Protein AF-A0A0K3BGS9-F1 (afdb_monomer_lite)

Sequence (68 aa):
MSEFETVLRRQVADGLTTLDKARQAGLDYEAHLHGARIRDLLDVAARHGIDTGGWVNPAVLESATLAT

Secondary structure (DSSP, 8-state):
--HHHHHHHHHHHHHHHHHHHHHHTT-HHHHHHHHHHHHHHHHHHHHTT---TTTS-HHHHHHTT---

Foldseek 3Di:
DDPVVVVLLVLLVVLLVQLVVCVVVVVLVSNLVSLVVNVVSVVVCVVVVHDCVPSDDVVSSVVSNPPD

Structure (mmCIF, N/CA/C/O backbone):
data_AF-A0A0K3BGS9-F1
#
_entry.id   AF-A0A0K3BGS9-F1
#
loop_
_atom_site.group_PDB
_atom_site.id
_atom_site.type_symbol
_atom_site.label_atom_id
_atom_site.label_alt_id
_atom_site.label_comp_id
_atom_site.label_asym_id
_atom_site.label_entity_id
_atom_site.label_seq_id
_atom_site.pdbx_PDB_ins_code
_atom_site.Cartn_x
_atom_site.Cartn_y
_atom_site.Cartn_z
_atom_site.occupancy
_atom_site.B_iso_or_equiv
_atom_site.auth_seq_id
_atom_site.auth_comp_id
_atom_site.auth_asym_id
_atom_site.auth_atom_id
_atom_site.pdbx_PDB_model_num
ATOM 1 N N . MET A 1 1 ? -12.172 6.260 11.711 1.00 78.06 1 MET A N 1
ATOM 2 C CA . MET A 1 1 ? -10.735 6.134 11.415 1.00 78.06 1 MET A CA 1
ATOM 3 C C . MET A 1 1 ? -9.975 7.000 12.395 1.00 78.06 1 MET A C 1
ATOM 5 O O . MET A 1 1 ? -10.349 8.160 12.548 1.00 78.06 1 MET A O 1
ATOM 9 N N . SER A 1 2 ? -8.975 6.454 13.083 1.00 94.44 2 SER A N 1
ATOM 10 C CA . SER A 1 2 ? -8.071 7.276 13.902 1.00 94.44 2 SER A CA 1
ATOM 11 C C . SER A 1 2 ? -7.097 8.063 13.012 1.00 94.44 2 SER A C 1
ATOM 13 O O . SER A 1 2 ? -6.929 7.747 11.830 1.00 94.44 2 SER A O 1
ATOM 15 N N . GLU A 1 3 ? -6.436 9.085 13.561 1.00 96.69 3 GLU A N 1
ATOM 16 C CA . GLU A 1 3 ? -5.354 9.786 12.851 1.00 96.69 3 GLU A CA 1
ATOM 17 C C . GLU A 1 3 ? -4.236 8.808 12.458 1.00 96.69 3 GLU A C 1
ATOM 19 O O . GLU A 1 3 ? -3.787 8.802 11.315 1.00 96.69 3 GLU A O 1
ATOM 24 N N . PHE A 1 4 ? -3.874 7.903 13.372 1.00 96.12 4 PHE A N 1
ATOM 25 C CA . PHE A 1 4 ? -2.908 6.837 13.120 1.00 96.12 4 PHE A CA 1
ATOM 26 C C . PHE A 1 4 ? -3.307 5.950 11.933 1.00 96.12 4 PHE A C 1
ATOM 28 O O . PHE A 1 4 ? -2.519 5.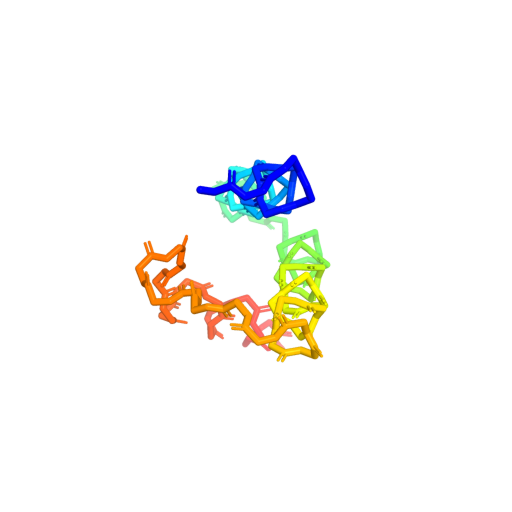766 11.010 1.00 96.12 4 PHE A O 1
ATOM 35 N N . GLU A 1 5 ? -4.544 5.450 11.916 1.00 97.31 5 GLU A N 1
ATOM 36 C CA . GLU A 1 5 ? -5.061 4.613 10.827 1.00 97.31 5 GLU A CA 1
ATOM 37 C C . GLU A 1 5 ? -5.092 5.375 9.492 1.00 97.31 5 GLU A C 1
ATOM 39 O O . GLU A 1 5 ? -4.743 4.821 8.451 1.00 97.31 5 GLU A O 1
ATOM 44 N N . THR A 1 6 ? -5.423 6.668 9.523 1.00 97.62 6 THR A N 1
ATOM 45 C CA . THR A 1 6 ? -5.428 7.536 8.334 1.00 97.62 6 THR A CA 1
ATOM 46 C C . THR A 1 6 ? -4.023 7.689 7.750 1.00 97.62 6 THR A C 1
ATOM 48 O O . THR A 1 6 ? -3.825 7.546 6.540 1.00 97.62 6 THR A O 1
ATOM 51 N N . VAL A 1 7 ? -3.031 7.950 8.604 1.00 98.00 7 VAL A N 1
ATOM 52 C CA . VAL A 1 7 ? -1.622 8.060 8.202 1.00 98.00 7 VAL A CA 1
ATOM 53 C C . VAL A 1 7 ? -1.110 6.724 7.672 1.00 98.00 7 VAL A C 1
ATOM 55 O O . VAL A 1 7 ? -0.459 6.692 6.627 1.00 98.00 7 VAL A O 1
ATOM 58 N N . LEU A 1 8 ? -1.436 5.621 8.344 1.00 97.81 8 LEU A N 1
ATOM 59 C CA . LEU A 1 8 ? -1.012 4.285 7.940 1.00 97.81 8 LEU A CA 1
ATOM 60 C C . LEU A 1 8 ? -1.584 3.909 6.569 1.00 97.81 8 LEU A C 1
ATOM 62 O O . LEU A 1 8 ? -0.839 3.491 5.682 1.00 97.81 8 LEU A O 1
ATOM 66 N N . ARG A 1 9 ? -2.881 4.155 6.353 1.00 97.88 9 ARG A N 1
ATOM 67 C CA . ARG A 1 9 ? -3.545 3.926 5.065 1.00 97.88 9 ARG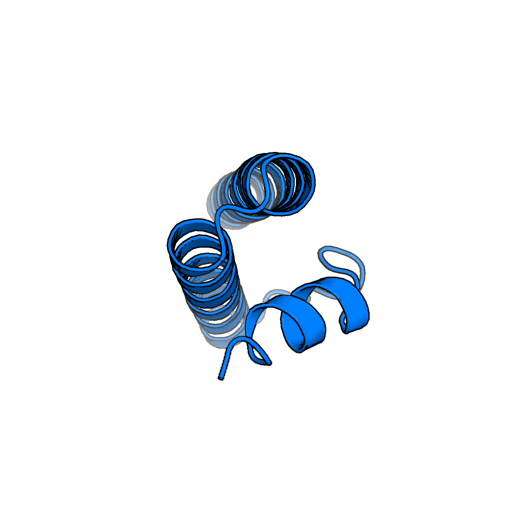 A CA 1
ATOM 68 C C . ARG A 1 9 ? -2.921 4.753 3.943 1.00 97.88 9 ARG A C 1
ATOM 70 O O . ARG A 1 9 ? -2.745 4.241 2.838 1.00 97.88 9 ARG A O 1
ATOM 77 N N . ARG A 1 10 ? -2.552 6.009 4.216 1.00 98.06 10 ARG A N 1
ATOM 78 C CA . ARG A 1 10 ? -1.852 6.860 3.244 1.00 98.06 10 ARG A CA 1
ATOM 79 C C . ARG A 1 10 ? -0.481 6.292 2.880 1.00 98.06 10 ARG A C 1
ATOM 81 O O . ARG A 1 10 ? -0.182 6.179 1.700 1.00 98.06 10 ARG A O 1
ATOM 88 N N . GLN A 1 11 ? 0.317 5.884 3.866 1.00 98.12 11 GLN A N 1
ATOM 89 C CA . GLN A 1 11 ? 1.638 5.300 3.609 1.00 98.12 11 GLN A CA 1
ATOM 90 C C . GLN A 1 11 ? 1.552 4.003 2.794 1.00 98.12 11 GLN A C 1
ATOM 92 O O . GLN A 1 11 ? 2.382 3.779 1.915 1.00 98.12 11 GLN A O 1
ATOM 97 N N . VAL A 1 12 ? 0.535 3.172 3.044 1.00 97.94 12 VAL A N 1
ATOM 98 C CA . VAL A 1 12 ? 0.266 1.973 2.234 1.00 97.94 12 VAL A CA 1
ATOM 99 C C . VAL A 1 12 ? -0.080 2.354 0.791 1.00 97.94 12 VAL A C 1
ATOM 101 O O . VAL A 1 12 ? 0.496 1.793 -0.139 1.00 97.94 12 VAL A O 1
ATOM 104 N N . ALA A 1 13 ? -0.968 3.331 0.585 1.00 97.69 13 ALA A N 1
ATOM 105 C CA . ALA A 1 13 ? -1.349 3.792 -0.753 1.00 97.69 13 ALA A CA 1
ATOM 106 C C . ALA A 1 13 ? -0.171 4.413 -1.531 1.00 97.69 13 ALA A C 1
ATOM 108 O O . ALA A 1 13 ? 0.010 4.138 -2.722 1.00 97.69 13 ALA A O 1
ATOM 109 N N . ASP A 1 14 ? 0.662 5.204 -0.853 1.00 97.88 14 ASP A N 1
ATOM 110 C CA . ASP A 1 14 ? 1.870 5.791 -1.433 1.00 97.88 14 ASP A CA 1
ATOM 111 C C . ASP A 1 14 ? 2.865 4.687 -1.833 1.00 97.88 14 ASP A C 1
ATOM 113 O O . ASP A 1 14 ? 3.373 4.689 -2.956 1.00 97.88 14 ASP A O 1
ATOM 117 N N . GLY A 1 15 ? 3.069 3.689 -0.964 1.00 97.00 15 GLY A N 1
ATOM 118 C CA . GLY A 1 15 ? 3.912 2.524 -1.243 1.00 97.00 15 GLY A CA 1
ATOM 119 C C . GLY A 1 15 ? 3.426 1.695 -2.435 1.00 97.00 15 GLY A C 1
ATOM 120 O O . GLY A 1 15 ? 4.235 1.270 -3.259 1.00 97.00 15 GLY A O 1
ATOM 121 N N . LEU A 1 16 ? 2.111 1.499 -2.575 1.00 96.69 16 LEU A N 1
ATOM 122 C CA . LEU A 1 16 ? 1.522 0.825 -3.739 1.00 96.69 16 LEU A CA 1
ATOM 123 C C . LEU A 1 16 ? 1.763 1.607 -5.033 1.00 96.69 16 LEU A C 1
ATOM 125 O O . LEU A 1 16 ? 2.077 1.014 -6.062 1.00 96.69 16 LEU A O 1
ATOM 129 N N . THR A 1 17 ? 1.667 2.935 -4.973 1.00 96.94 17 THR A N 1
ATOM 130 C CA . THR A 1 17 ? 1.928 3.803 -6.127 1.00 96.94 17 THR A CA 1
ATOM 131 C C . THR A 1 17 ? 3.393 3.726 -6.562 1.00 96.94 17 THR A C 1
ATOM 133 O O . THR A 1 17 ? 3.682 3.678 -7.757 1.00 96.94 17 THR A O 1
ATOM 136 N N . THR A 1 18 ? 4.341 3.711 -5.621 1.00 96.69 18 THR A N 1
ATOM 137 C CA . THR A 1 18 ? 5.769 3.572 -5.955 1.00 96.69 18 THR A CA 1
ATOM 138 C C . THR A 1 18 ? 6.117 2.165 -6.427 1.00 96.69 18 THR A C 1
ATOM 140 O 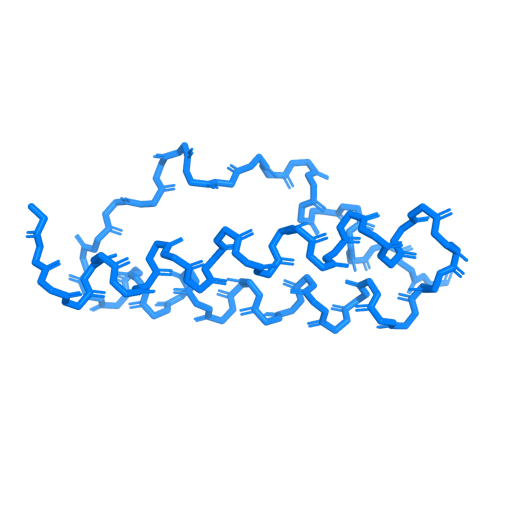O . THR A 1 18 ? 6.907 2.025 -7.356 1.00 96.69 18 THR A O 1
ATOM 143 N N . LEU A 1 19 ? 5.490 1.134 -5.851 1.00 95.62 19 LEU A N 1
ATOM 144 C CA . LEU A 1 19 ? 5.621 -0.250 -6.309 1.00 95.62 19 LEU A CA 1
ATOM 145 C C . LEU A 1 19 ? 5.175 -0.400 -7.768 1.00 95.62 19 LEU A C 1
ATOM 147 O O . LEU A 1 19 ? 5.903 -0.975 -8.573 1.00 95.62 19 LEU A O 1
ATOM 151 N N . ASP A 1 20 ? 4.005 0.131 -8.119 1.00 95.12 20 ASP A N 1
ATOM 152 C CA . ASP A 1 20 ? 3.486 0.077 -9.489 1.00 95.12 20 ASP A CA 1
ATOM 153 C C . ASP A 1 20 ? 4.435 0.768 -10.481 1.00 95.12 20 ASP A C 1
ATOM 155 O O . ASP A 1 20 ? 4.790 0.195 -11.510 1.00 95.12 20 ASP A O 1
ATOM 159 N N . LYS A 1 21 ? 4.962 1.945 -10.121 1.00 96.31 21 LYS A N 1
ATOM 160 C CA . LYS A 1 21 ? 5.974 2.648 -10.928 1.00 96.31 21 LYS A CA 1
ATOM 161 C C . LYS A 1 21 ? 7.260 1.839 -11.103 1.00 96.31 21 LYS A C 1
ATOM 163 O O . LYS A 1 21 ? 7.769 1.762 -12.218 1.00 96.31 21 LYS A O 1
ATOM 168 N N . ALA A 1 22 ? 7.778 1.233 -10.033 1.00 95.06 22 ALA A N 1
ATOM 169 C CA . ALA A 1 22 ? 8.976 0.396 -10.102 1.00 95.06 22 ALA A CA 1
ATOM 170 C C . ALA A 1 22 ? 8.760 -0.807 -11.035 1.00 95.06 22 ALA A C 1
ATOM 172 O O . ALA A 1 22 ? 9.599 -1.086 -11.889 1.00 95.06 22 ALA A O 1
ATOM 173 N N . ARG A 1 23 ? 7.589 -1.451 -10.955 1.00 93.56 23 ARG A N 1
ATOM 174 C CA . ARG A 1 23 ? 7.213 -2.567 -11.838 1.00 93.56 23 ARG A CA 1
ATOM 175 C C . ARG A 1 23 ? 7.115 -2.143 -13.297 1.00 93.56 23 ARG A C 1
ATOM 177 O O . ARG A 1 23 ? 7.658 -2.820 -14.162 1.00 93.56 23 ARG A O 1
ATOM 184 N N . GLN A 1 24 ? 6.452 -1.024 -13.578 1.00 94.75 24 GLN A N 1
ATOM 185 C CA . GLN A 1 24 ? 6.338 -0.494 -14.941 1.00 94.75 24 GLN A CA 1
ATOM 186 C C . GLN A 1 24 ? 7.702 -0.122 -15.539 1.00 94.75 24 GLN A C 1
ATOM 188 O O . GLN A 1 24 ? 7.875 -0.187 -16.753 1.00 94.75 24 GLN A O 1
ATOM 193 N N . ALA A 1 25 ? 8.668 0.236 -14.692 1.00 96.19 25 ALA A N 1
ATOM 194 C CA . ALA A 1 25 ? 10.034 0.550 -15.091 1.00 96.19 25 ALA A CA 1
ATOM 195 C C . ALA A 1 25 ? 10.975 -0.673 -15.154 1.00 96.19 25 ALA A C 1
ATOM 197 O O . ALA A 1 25 ? 12.131 -0.506 -15.535 1.00 96.19 25 ALA A O 1
ATOM 198 N N . GLY A 1 26 ? 10.518 -1.881 -14.790 1.00 95.12 26 GLY A N 1
ATOM 199 C CA . GLY A 1 26 ? 11.369 -3.080 -14.721 1.00 95.12 26 GLY A CA 1
ATOM 200 C C . GLY A 1 26 ? 12.433 -3.023 -13.617 1.00 95.12 26 GLY A C 1
ATOM 201 O O . GLY A 1 26 ? 13.496 -3.625 -13.741 1.00 95.12 26 GLY A O 1
ATOM 202 N N . LEU A 1 27 ? 12.178 -2.248 -12.561 1.00 95.38 27 LEU A N 1
ATOM 203 C CA . LEU A 1 27 ? 13.075 -2.058 -11.423 1.00 95.38 27 LEU A CA 1
ATOM 204 C C . LEU A 1 27 ? 12.768 -3.104 -10.344 1.00 95.38 27 LEU A C 1
ATOM 206 O O . LEU A 1 27 ? 12.077 -2.824 -9.361 1.00 95.38 27 LEU A O 1
ATOM 210 N N . ASP A 1 28 ? 13.229 -4.336 -10.565 1.00 92.62 28 ASP A N 1
ATOM 211 C CA . ASP A 1 28 ? 12.855 -5.502 -9.749 1.00 92.62 28 ASP A CA 1
ATOM 212 C C . ASP A 1 28 ? 13.278 -5.369 -8.279 1.00 92.62 28 ASP A C 1
ATOM 214 O O . ASP A 1 28 ? 12.528 -5.740 -7.372 1.00 92.62 28 ASP A O 1
ATOM 218 N N . TYR A 1 29 ? 14.453 -4.788 -8.021 1.00 93.56 29 TYR A N 1
ATOM 219 C CA . TYR A 1 29 ? 14.943 -4.568 -6.661 1.00 93.56 29 TYR A CA 1
ATOM 220 C C . TYR A 1 29 ? 14.091 -3.535 -5.910 1.00 93.56 29 TYR A C 1
ATOM 222 O O . TYR A 1 29 ? 13.669 -3.763 -4.774 1.00 93.56 29 TYR A O 1
ATOM 230 N N . GLU A 1 30 ? 13.774 -2.415 -6.549 1.00 95.12 30 GLU A N 1
ATOM 231 C CA . GLU A 1 30 ? 12.917 -1.368 -6.003 1.00 95.12 30 GLU A CA 1
ATOM 232 C C . GLU A 1 30 ? 11.493 -1.884 -5.780 1.00 95.12 30 GLU A C 1
ATOM 234 O O . GLU A 1 30 ? 10.888 -1.616 -4.739 1.00 95.12 30 GLU A O 1
ATOM 239 N N . ALA A 1 31 ? 10.967 -2.680 -6.714 1.00 95.12 31 ALA A N 1
ATOM 240 C CA . ALA A 1 31 ? 9.679 -3.341 -6.554 1.00 95.12 31 ALA A CA 1
ATOM 241 C C . ALA A 1 31 ? 9.685 -4.276 -5.333 1.00 95.12 31 ALA A C 1
ATOM 243 O O . ALA A 1 31 ? 8.758 -4.236 -4.518 1.00 95.12 31 ALA A O 1
ATOM 244 N N . HIS A 1 32 ? 10.752 -5.054 -5.142 1.00 93.38 32 HIS A N 1
ATOM 245 C CA . HIS A 1 32 ? 10.910 -5.897 -3.960 1.00 93.38 32 HIS A CA 1
ATOM 246 C C . HIS A 1 32 ? 10.930 -5.076 -2.659 1.00 93.38 32 HIS A C 1
ATOM 248 O O . HIS A 1 32 ? 10.190 -5.385 -1.718 1.00 93.38 32 HIS A O 1
ATOM 254 N N . LEU A 1 33 ? 11.714 -3.993 -2.614 1.00 95.94 33 LEU A N 1
ATOM 255 C CA . LEU A 1 33 ? 11.800 -3.104 -1.451 1.00 95.94 33 LEU A CA 1
ATOM 256 C C . LEU A 1 33 ? 10.451 -2.467 -1.102 1.00 95.94 33 LEU A C 1
ATOM 258 O O . LEU A 1 33 ? 10.051 -2.456 0.065 1.00 95.94 33 LEU A O 1
ATOM 262 N N . HIS A 1 34 ? 9.725 -1.954 -2.095 1.00 95.94 34 HIS A N 1
ATOM 263 C CA . HIS A 1 34 ? 8.409 -1.361 -1.869 1.00 95.94 34 HIS A CA 1
ATOM 264 C C . HIS A 1 34 ? 7.390 -2.407 -1.399 1.00 95.94 34 HIS A C 1
ATOM 266 O O . HIS A 1 34 ? 6.627 -2.134 -0.472 1.00 95.94 34 HIS A O 1
ATOM 272 N N . GLY A 1 35 ? 7.422 -3.620 -1.959 1.00 95.75 35 GLY A N 1
ATOM 273 C CA . GLY A 1 35 ? 6.593 -4.736 -1.497 1.00 95.75 35 GLY A CA 1
ATOM 274 C C . GLY A 1 35 ? 6.866 -5.120 -0.040 1.00 95.75 35 GLY A C 1
ATOM 275 O O . GLY A 1 35 ? 5.928 -5.290 0.741 1.00 95.75 35 GLY A O 1
ATOM 276 N N . ALA A 1 36 ? 8.140 -5.201 0.357 1.00 95.69 36 ALA A N 1
ATOM 277 C CA . ALA A 1 36 ? 8.529 -5.458 1.744 1.00 95.69 36 ALA A CA 1
ATOM 278 C C . ALA A 1 36 ? 8.041 -4.352 2.689 1.00 95.69 36 ALA A C 1
ATOM 280 O O . ALA A 1 36 ? 7.417 -4.643 3.708 1.00 95.69 36 ALA A O 1
ATOM 281 N N . ARG A 1 37 ? 8.215 -3.083 2.305 1.00 96.44 37 ARG A N 1
ATOM 282 C CA . ARG A 1 37 ? 7.758 -1.947 3.111 1.00 96.44 37 ARG A CA 1
ATOM 283 C C . ARG A 1 37 ? 6.244 -1.945 3.327 1.00 96.44 37 ARG A C 1
ATOM 285 O O . ARG A 1 37 ? 5.794 -1.610 4.419 1.00 96.44 37 ARG A O 1
ATOM 292 N N . ILE A 1 38 ? 5.454 -2.301 2.312 1.00 97.56 38 ILE A N 1
ATOM 293 C CA . ILE A 1 38 ? 3.993 -2.397 2.454 1.00 97.56 38 ILE A CA 1
ATOM 294 C C . ILE A 1 38 ? 3.628 -3.490 3.465 1.00 97.56 38 ILE A C 1
ATOM 296 O O . ILE A 1 38 ? 2.778 -3.244 4.317 1.00 97.56 38 ILE A O 1
ATOM 300 N N . ARG A 1 39 ? 4.286 -4.658 3.428 1.00 96.12 39 ARG A N 1
ATOM 301 C CA . ARG A 1 39 ? 4.062 -5.724 4.423 1.00 96.12 39 ARG A CA 1
ATOM 302 C C . ARG A 1 39 ? 4.333 -5.249 5.846 1.00 96.12 39 ARG A C 1
ATOM 304 O O . ARG A 1 39 ? 3.480 -5.449 6.701 1.00 96.12 39 ARG A O 1
ATOM 311 N N . ASP A 1 40 ? 5.437 -4.540 6.075 1.00 96.81 40 ASP A N 1
ATOM 312 C CA . ASP A 1 40 ? 5.749 -3.997 7.404 1.00 96.81 40 ASP A CA 1
ATOM 313 C C . ASP A 1 40 ? 4.639 -3.068 7.923 1.00 96.81 40 ASP A C 1
ATOM 315 O O . ASP A 1 40 ? 4.293 -3.090 9.104 1.00 96.81 40 ASP A O 1
ATOM 319 N N . LEU A 1 41 ? 4.058 -2.243 7.045 1.00 97.75 41 LEU A N 1
ATOM 320 C CA . LEU A 1 41 ? 2.956 -1.347 7.407 1.00 97.75 41 LEU A CA 1
ATOM 321 C C . LEU A 1 41 ? 1.666 -2.118 7.719 1.00 97.75 41 LEU A C 1
ATOM 323 O O . LEU A 1 41 ? 0.946 -1.746 8.647 1.00 97.75 41 LEU A O 1
ATOM 327 N N . LEU A 1 42 ? 1.379 -3.192 6.979 1.00 96.88 42 LEU A N 1
ATOM 328 C CA . LEU A 1 42 ? 0.240 -4.072 7.257 1.00 96.88 42 LEU A CA 1
ATOM 329 C C . LEU A 1 42 ? 0.424 -4.831 8.578 1.00 96.88 42 LEU A C 1
ATOM 331 O O . LEU A 1 42 ? -0.524 -4.937 9.353 1.00 96.88 42 LEU A O 1
ATOM 335 N N . ASP A 1 43 ? 1.642 -5.273 8.888 1.00 96.94 43 ASP A N 1
ATOM 336 C CA . ASP A 1 43 ? 1.969 -5.893 10.175 1.00 96.94 43 ASP A CA 1
ATOM 337 C C . ASP A 1 43 ? 1.795 -4.906 11.335 1.00 96.94 43 ASP A C 1
ATOM 339 O O . ASP A 1 43 ? 1.269 -5.264 12.393 1.00 96.94 43 ASP A O 1
ATOM 343 N N . VAL A 1 44 ? 2.187 -3.641 11.145 1.00 97.88 44 VAL A N 1
ATOM 344 C CA . VAL A 1 44 ? 1.891 -2.570 12.105 1.00 97.88 44 VAL A CA 1
ATOM 345 C C . VAL A 1 44 ? 0.379 -2.408 12.273 1.00 97.88 44 VAL A C 1
ATOM 347 O O . VAL A 1 44 ? -0.096 -2.377 13.405 1.00 97.88 44 VAL A O 1
ATOM 350 N N . ALA A 1 45 ? -0.398 -2.372 11.189 1.00 97.06 45 ALA A N 1
ATOM 351 C CA . ALA A 1 45 ? -1.856 -2.272 11.273 1.00 97.06 45 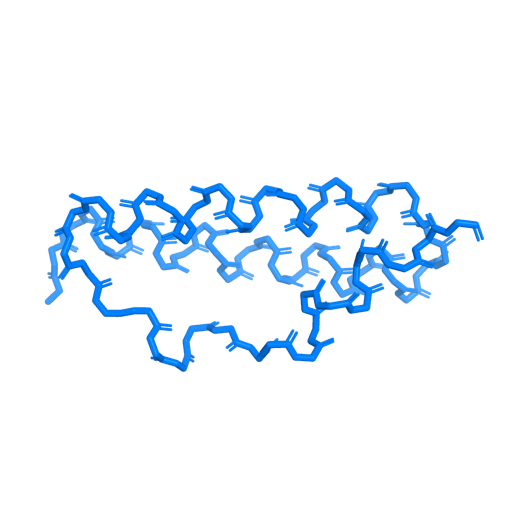ALA A CA 1
ATOM 352 C C . ALA A 1 45 ? -2.460 -3.423 12.098 1.00 97.06 45 ALA A C 1
ATOM 354 O O . ALA A 1 45 ? -3.242 -3.185 13.023 1.00 97.06 45 ALA A O 1
ATOM 355 N N . ALA A 1 46 ? -2.026 -4.657 11.826 1.00 96.88 46 ALA A N 1
ATOM 356 C CA . ALA A 1 46 ? -2.492 -5.858 12.510 1.00 96.88 46 ALA A CA 1
ATOM 357 C C . ALA A 1 46 ? -2.191 -5.825 14.018 1.00 96.88 46 ALA A C 1
ATOM 359 O O . ALA A 1 46 ? -3.066 -6.133 14.828 1.00 96.88 46 ALA A O 1
ATOM 360 N N . ARG A 1 47 ? -0.993 -5.374 14.422 1.00 97.56 47 ARG A N 1
ATOM 361 C CA . ARG A 1 47 ? -0.622 -5.207 15.845 1.00 97.56 47 ARG A CA 1
ATOM 362 C C . ARG A 1 47 ? -1.500 -4.197 16.584 1.00 97.56 47 ARG A C 1
ATOM 364 O O . ARG A 1 47 ? -1.644 -4.294 17.798 1.00 97.56 47 ARG A O 1
ATOM 371 N N . HIS A 1 48 ? -2.083 -3.247 15.859 1.00 96.62 48 HIS A N 1
ATOM 372 C CA . HIS A 1 48 ? -3.005 -2.247 16.390 1.00 96.62 48 HIS A CA 1
ATOM 373 C C . HIS A 1 48 ? -4.486 -2.629 16.214 1.00 96.62 48 HIS A C 1
ATOM 375 O O . HIS A 1 48 ? -5.359 -1.818 16.519 1.00 96.62 48 HIS A O 1
ATOM 381 N N . GLY A 1 49 ? -4.784 -3.848 15.747 1.00 96.56 49 GLY A N 1
ATOM 382 C CA . GLY A 1 49 ? -6.155 -4.330 15.552 1.00 96.56 49 GLY A CA 1
ATOM 383 C C . GLY A 1 49 ? -6.906 -3.628 14.419 1.00 96.56 49 GLY A C 1
ATOM 384 O O . GLY A 1 49 ? -8.134 -3.592 14.429 1.00 96.56 49 GLY A O 1
ATOM 385 N N . ILE A 1 50 ? -6.184 -3.038 13.465 1.00 97.00 50 ILE A N 1
ATOM 386 C CA . ILE A 1 50 ? -6.770 -2.359 12.309 1.00 97.00 50 ILE 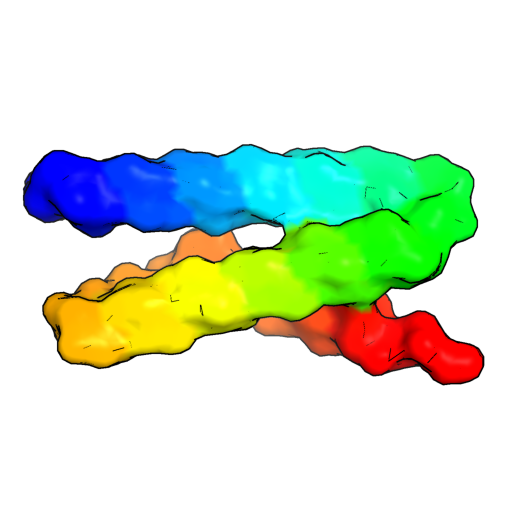A CA 1
ATOM 387 C C . ILE A 1 50 ? -7.043 -3.389 11.215 1.00 97.00 50 ILE A C 1
ATOM 389 O O . ILE A 1 50 ? -6.132 -4.090 10.772 1.00 97.00 50 ILE A O 1
ATOM 393 N N . ASP A 1 51 ? -8.290 -3.439 10.748 1.00 94.06 51 ASP A N 1
ATOM 394 C CA . ASP A 1 51 ? -8.653 -4.220 9.570 1.00 94.06 51 ASP A CA 1
ATOM 395 C C . ASP A 1 51 ? -8.122 -3.537 8.301 1.00 94.06 51 ASP A C 1
ATOM 397 O O . ASP A 1 51 ? -8.512 -2.421 7.949 1.00 94.06 51 ASP A O 1
ATOM 401 N N . THR A 1 52 ? -7.209 -4.222 7.616 1.00 94.94 52 THR A N 1
ATOM 402 C CA . THR A 1 52 ? -6.612 -3.767 6.352 1.00 94.94 52 THR A CA 1
ATOM 403 C C . THR A 1 52 ? -7.278 -4.393 5.129 1.00 94.94 52 THR A C 1
ATOM 405 O O . THR A 1 52 ? -6.806 -4.210 4.000 1.00 94.94 52 THR A O 1
ATOM 408 N N . GLY A 1 53 ? -8.395 -5.101 5.322 1.00 93.38 53 GLY A N 1
ATOM 409 C CA . GLY A 1 53 ? -9.230 -5.627 4.254 1.00 93.38 53 GLY A CA 1
ATOM 410 C C . GLY A 1 53 ? -9.521 -4.563 3.194 1.00 93.38 53 GLY A C 1
ATOM 411 O O . GLY A 1 53 ? -10.043 -3.484 3.473 1.00 93.38 53 GLY A O 1
ATOM 412 N N . GLY A 1 54 ? -9.128 -4.848 1.952 1.00 92.06 54 GLY A N 1
ATO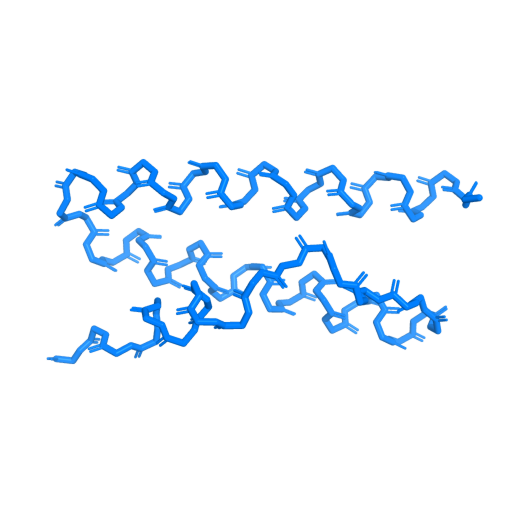M 413 C CA . GLY A 1 54 ? -9.332 -3.946 0.816 1.00 92.06 54 GLY A CA 1
ATOM 414 C C . GLY A 1 54 ? -8.360 -2.765 0.719 1.00 92.06 54 GLY A C 1
ATOM 415 O O . GLY A 1 54 ? -8.514 -1.945 -0.184 1.00 92.06 54 GLY A O 1
ATOM 416 N N . TRP A 1 55 ? -7.352 -2.656 1.590 1.00 94.75 55 TRP A N 1
ATOM 417 C CA . TRP A 1 55 ? -6.283 -1.659 1.423 1.00 94.75 55 TRP A CA 1
ATOM 418 C C . TRP A 1 55 ? -5.290 -2.077 0.342 1.00 94.75 55 TRP A C 1
ATOM 420 O O . TRP A 1 55 ? -4.711 -1.226 -0.330 1.00 94.75 55 TRP A O 1
ATOM 430 N N . VAL A 1 56 ? -5.097 -3.387 0.175 1.00 93.00 56 VAL A N 1
ATOM 431 C CA . VAL A 1 56 ? -4.147 -3.965 -0.774 1.00 93.00 56 VAL A CA 1
ATOM 432 C C . VAL A 1 56 ? -4.784 -5.145 -1.498 1.00 93.00 56 VAL A C 1
ATOM 434 O O . VAL A 1 56 ? -5.515 -5.931 -0.899 1.00 93.00 56 VAL A O 1
ATOM 437 N N . ASN A 1 57 ? -4.483 -5.286 -2.789 1.00 90.62 57 ASN A N 1
ATOM 438 C CA . ASN A 1 57 ? -4.752 -6.513 -3.531 1.00 90.62 57 ASN A CA 1
ATOM 439 C C . ASN A 1 57 ? -3.620 -7.525 -3.244 1.00 90.62 57 ASN A C 1
ATOM 441 O O . ASN A 1 57 ? -2.477 -7.237 -3.610 1.00 90.62 57 ASN A O 1
ATOM 445 N N . PRO A 1 58 ? -3.897 -8.696 -2.636 1.00 86.06 58 PRO A N 1
ATOM 446 C CA . PRO A 1 58 ? -2.869 -9.685 -2.293 1.00 86.06 58 PRO A CA 1
ATOM 447 C C . PRO A 1 58 ? -1.977 -10.085 -3.476 1.00 86.06 58 PRO A C 1
ATOM 449 O O . PRO A 1 58 ? -0.761 -10.184 -3.324 1.00 86.06 58 PRO A O 1
ATOM 452 N N . ALA A 1 59 ? -2.548 -10.184 -4.682 1.00 86.94 59 ALA A N 1
ATOM 453 C CA . ALA A 1 59 ? -1.807 -10.545 -5.890 1.00 86.94 59 ALA A CA 1
ATOM 454 C C . ALA A 1 59 ? -0.694 -9.535 -6.233 1.00 86.94 59 ALA A C 1
ATOM 456 O O . ALA A 1 59 ? 0.341 -9.907 -6.790 1.00 86.94 59 ALA A O 1
ATOM 457 N N . VAL A 1 60 ? -0.877 -8.254 -5.883 1.00 84.88 60 VAL A N 1
ATOM 458 C CA . VAL A 1 60 ? 0.127 -7.196 -6.094 1.00 84.88 60 VAL A CA 1
ATOM 459 C C . VAL A 1 60 ? 1.335 -7.398 -5.178 1.00 84.88 60 VAL A C 1
ATOM 461 O O . VAL A 1 60 ? 2.468 -7.205 -5.619 1.00 84.88 60 VAL A O 1
ATOM 464 N N . LEU A 1 61 ? 1.102 -7.821 -3.933 1.00 81.81 61 LEU A N 1
ATOM 465 C CA . LEU A 1 61 ? 2.152 -8.104 -2.951 1.00 81.81 61 LEU A CA 1
ATOM 466 C C . LEU A 1 61 ? 2.908 -9.398 -3.264 1.00 81.81 61 LEU A C 1
ATOM 468 O O . LEU A 1 61 ? 4.133 -9.420 -3.163 1.00 81.81 61 LEU A O 1
ATOM 472 N N . GLU A 1 62 ? 2.201 -10.452 -3.673 1.00 83.31 62 GLU A N 1
ATOM 473 C CA . GLU A 1 62 ? 2.807 -11.744 -4.028 1.00 83.31 62 GLU A CA 1
ATOM 474 C C . GLU A 1 62 ? 3.772 -11.617 -5.208 1.00 83.31 62 GLU A C 1
ATOM 476 O O . GLU A 1 62 ? 4.873 -12.171 -5.191 1.00 83.31 62 GLU A O 1
ATOM 481 N N . SER A 1 63 ? 3.413 -10.811 -6.207 1.00 79.19 63 SER A N 1
ATOM 482 C CA . SER A 1 63 ? 4.285 -10.587 -7.361 1.00 79.19 63 SER A CA 1
ATOM 483 C C . SER A 1 63 ? 5.503 -9.704 -7.052 1.00 79.19 63 SER A C 1
ATOM 485 O O . SER A 1 63 ? 6.488 -9.785 -7.776 1.00 79.19 63 SER A O 1
ATOM 487 N N . ALA A 1 64 ? 5.508 -8.946 -5.948 1.00 78.31 64 ALA A N 1
ATOM 488 C CA . ALA A 1 64 ? 6.699 -8.235 -5.463 1.00 78.31 64 ALA A CA 1
ATOM 489 C C . ALA A 1 64 ? 7.696 -9.147 -4.708 1.00 78.31 64 ALA A C 1
ATOM 491 O O . ALA A 1 64 ? 8.815 -8.741 -4.401 1.00 78.31 64 ALA A O 1
ATOM 492 N N . THR A 1 65 ? 7.303 -10.383 -4.382 1.00 70.62 65 THR A N 1
ATOM 493 C CA . THR A 1 65 ? 8.161 -11.382 -3.710 1.00 70.62 65 THR A CA 1
ATOM 494 C C . THR A 1 65 ? 8.867 -12.348 -4.645 1.00 70.62 65 THR A C 1
ATOM 496 O O . THR A 1 65 ? 9.832 -12.971 -4.221 1.00 70.62 65 THR A O 1
ATOM 499 N N . LEU A 1 66 ? 8.400 -12.482 -5.885 1.00 63.91 66 LEU A N 1
ATOM 500 C CA . LEU A 1 66 ? 8.853 -13.510 -6.828 1.00 63.91 66 LEU A CA 1
ATOM 501 C C . LEU A 1 66 ? 10.033 -13.078 -7.716 1.00 63.91 66 LEU A C 1
ATOM 503 O O . LEU A 1 66 ? 10.362 -13.785 -8.662 1.00 63.91 66 LEU A O 1
ATOM 507 N N . ALA A 1 67 ? 10.673 -11.941 -7.428 1.00 55.31 67 ALA A N 1
ATOM 508 C CA . ALA A 1 67 ? 11.934 -11.573 -8.065 1.00 55.31 67 ALA A CA 1
ATOM 509 C C . ALA A 1 67 ? 13.059 -12.472 -7.514 1.00 55.31 67 ALA A C 1
ATOM 511 O O . ALA A 1 67 ? 13.672 -12.159 -6.493 1.00 55.31 67 ALA A O 1
ATOM 512 N N . THR A 1 68 ? 13.271 -13.618 -8.162 1.00 45.22 68 THR A N 1
ATOM 513 C CA . THR A 1 68 ? 14.420 -14.524 -7.982 1.00 45.22 68 THR A CA 1
ATOM 514 C C . THR A 1 68 ? 15.100 -14.764 -9.310 1.00 45.22 68 THR A C 1
ATOM 516 O O . THR A 1 68 ? 14.358 -15.085 -10.266 1.00 45.22 68 THR A O 1
#

pLDDT: mean 92.17, std 9.89, range [45.22, 98.12]

Radius of gyration: 12.06 Å; chains: 1; bounding box: 26×24×32 Å